Protein AF-G9XMT9-F1 (afdb_monomer)

Foldseek 3Di:
DPVVQVVVVHDDPCCVVDPPNQDDDDDLVVVCVVQVQWDPDFLPDPDCVVPVDSDTHNDDPVRRDNPDDDDDD

Mean predicted aligned error: 4.12 Å

Sequence (73 aa):
MCKDLIEAGENPVCVDACPMRALEWGDLEELKAKHGDSVQELPFLPAAAVTKPALLIQAKNNAKQNDFKAKEI

Secondary structure (DSSP, 8-state):
--HHHHHTTPPPHHHHT-TT-----S-HHHHHHHSTT-BS--TTSPPHHHH--S--B---GGGG-S-------

Organism: NCBI:txid537010

Nearest PDB structures (foldseek):
  6ydw-assembly1_Ab  TM=1.744E-01  e=3.018E+00  Sus scrofa

Radius of gyration: 14.72 Å; Cα contacts (8 Å, |Δi|>4): 57; chains: 1; bounding box: 35×27×37 Å

Structure (mmCIF, N/CA/C/O backbone):
data_AF-G9XMT9-F1
#
_entry.id   AF-G9XMT9-F1
#
loop_
_atom_site.group_PDB
_atom_site.id
_atom_site.type_symbol
_atom_site.label_atom_id
_atom_site.label_alt_id
_atom_site.label_comp_id
_atom_site.label_asym_id
_atom_site.label_entity_id
_atom_site.label_seq_id
_atom_site.pdbx_PDB_ins_code
_atom_site.Cartn_x
_atom_site.Cartn_y
_atom_site.Cartn_z
_atom_site.occupancy
_atom_site.B_iso_or_equiv
_atom_site.auth_seq_id
_atom_site.auth_comp_id
_atom_site.auth_asym_id
_atom_site.auth_atom_id
_atom_site.pdbx_PDB_model_num
ATOM 1 N N . MET A 1 1 ? -12.005 1.588 -0.759 1.00 76.56 1 MET A N 1
ATOM 2 C CA . MET A 1 1 ? -11.762 0.755 0.438 1.00 76.56 1 MET A CA 1
ATOM 3 C C . MET A 1 1 ? -13.064 0.511 1.157 1.00 76.56 1 MET A C 1
ATOM 5 O O . MET A 1 1 ? -13.915 1.377 1.037 1.00 76.56 1 MET A O 1
ATOM 9 N N . CYS A 1 2 ? -13.232 -0.655 1.793 1.00 94.31 2 CYS A N 1
ATOM 10 C CA . CYS A 1 2 ? -14.469 -1.140 2.427 1.00 94.31 2 CYS A CA 1
ATOM 11 C C . CYS A 1 2 ? -15.086 -0.109 3.385 1.00 94.31 2 CYS A C 1
ATOM 13 O O . CYS A 1 2 ? -14.838 -0.154 4.584 1.00 94.31 2 CYS A O 1
ATOM 15 N N . LYS A 1 3 ? -15.850 0.836 2.835 1.00 95.69 3 LYS A N 1
ATOM 16 C CA . LYS A 1 3 ? -16.265 2.055 3.528 1.00 95.69 3 LYS A CA 1
ATOM 17 C C . LYS A 1 3 ? -17.090 1.729 4.767 1.00 95.69 3 LYS A C 1
ATOM 19 O O . LYS A 1 3 ? -16.765 2.218 5.837 1.00 95.69 3 LYS A O 1
ATOM 24 N N . ASP A 1 4 ? -18.062 0.838 4.614 1.00 97.31 4 ASP A N 1
ATOM 25 C CA . ASP A 1 4 ? -18.988 0.462 5.682 1.00 97.31 4 ASP A CA 1
ATOM 26 C C . ASP A 1 4 ? -18.261 -0.159 6.888 1.00 97.31 4 ASP A C 1
ATOM 28 O O . ASP A 1 4 ? -18.581 0.151 8.030 1.00 97.31 4 ASP A O 1
ATOM 32 N N . LEU A 1 5 ? -17.234 -0.981 6.637 1.00 96.62 5 LEU A N 1
ATOM 33 C CA . LEU A 1 5 ? -16.416 -1.589 7.695 1.00 96.62 5 LEU A CA 1
ATOM 34 C C . LEU A 1 5 ? -15.552 -0.539 8.398 1.00 96.62 5 LEU A C 1
ATOM 36 O O . LEU A 1 5 ? -15.503 -0.490 9.622 1.00 96.62 5 LEU A O 1
ATOM 40 N N . ILE A 1 6 ? -14.924 0.350 7.626 1.00 95.50 6 ILE A N 1
ATOM 41 C CA . ILE A 1 6 ? -14.071 1.412 8.172 1.00 95.50 6 ILE A CA 1
ATOM 42 C C . ILE A 1 6 ? -14.891 2.385 9.027 1.00 95.50 6 ILE A C 1
ATOM 44 O O . ILE A 1 6 ? -14.443 2.783 10.099 1.00 95.50 6 ILE A O 1
ATOM 48 N N . GLU A 1 7 ? -16.095 2.755 8.587 1.00 95.94 7 GLU A N 1
ATOM 49 C CA . GLU A 1 7 ? -17.002 3.617 9.358 1.00 95.94 7 GLU A CA 1
ATOM 50 C C . GLU A 1 7 ? -17.491 2.942 10.650 1.00 95.94 7 GLU A C 1
ATOM 52 O O . GLU A 1 7 ? -17.747 3.632 11.636 1.00 95.94 7 GLU A O 1
ATOM 57 N N . ALA A 1 8 ? -17.554 1.608 10.680 1.00 96.31 8 ALA A N 1
ATOM 58 C CA . ALA A 1 8 ? -17.817 0.822 11.886 1.00 96.31 8 ALA A CA 1
ATOM 59 C C . ALA A 1 8 ? -16.578 0.629 12.789 1.00 96.31 8 ALA A C 1
ATOM 61 O O . ALA A 1 8 ? -16.690 0.036 13.861 1.00 96.31 8 ALA A O 1
ATOM 62 N N . GLY A 1 9 ? -15.406 1.140 12.392 1.00 94.88 9 GLY A N 1
ATOM 63 C CA . GLY A 1 9 ? -14.145 0.974 13.123 1.00 94.88 9 GLY A CA 1
ATOM 64 C C . GLY A 1 9 ? -13.463 -0.380 12.900 1.00 94.88 9 GLY A C 1
ATOM 65 O O . GLY A 1 9 ? -12.542 -0.728 13.638 1.00 94.88 9 GLY A O 1
ATOM 66 N N . GLU A 1 10 ? -13.903 -1.141 11.900 1.00 95.62 10 GLU A N 1
ATOM 67 C CA . GLU A 1 10 ? -13.306 -2.410 11.492 1.00 95.62 10 GLU A CA 1
ATOM 68 C C . GLU A 1 10 ? -12.261 -2.216 10.381 1.00 95.62 10 GLU A C 1
ATOM 70 O O . GLU A 1 10 ? -12.183 -1.181 9.708 1.00 95.62 10 GLU A O 1
ATOM 75 N N . ASN A 1 11 ? -11.444 -3.245 10.161 1.00 95.69 11 ASN A N 1
ATOM 76 C CA . ASN A 1 11 ? -10.490 -3.258 9.062 1.00 95.69 11 ASN A CA 1
ATOM 77 C C . ASN A 1 11 ? -11.176 -3.592 7.724 1.00 95.69 11 ASN A C 1
ATOM 79 O O . ASN A 1 11 ? -12.246 -4.199 7.669 1.00 95.69 11 ASN A O 1
ATOM 83 N N . PRO A 1 12 ? -10.539 -3.256 6.590 1.00 96.69 12 PRO A N 1
ATOM 84 C CA . PRO A 1 12 ? -10.958 -3.769 5.296 1.00 96.69 12 PRO A CA 1
ATOM 85 C C . PRO A 1 12 ? -10.884 -5.297 5.255 1.00 96.69 12 PRO A C 1
ATOM 87 O O . PRO A 1 12 ? -9.895 -5.889 5.686 1.00 96.69 12 PRO A O 1
ATOM 90 N N . VAL A 1 13 ? -11.859 -5.927 4.598 1.00 96.94 13 VAL A N 1
ATOM 91 C CA . VAL A 1 13 ? -11.953 -7.396 4.523 1.00 96.94 13 VAL A CA 1
ATOM 92 C C . VAL A 1 13 ? -10.683 -8.062 3.986 1.00 96.94 13 VAL A C 1
ATOM 94 O O . VAL A 1 13 ? -10.324 -9.146 4.420 1.00 96.94 13 VAL A O 1
ATOM 97 N N . CYS A 1 14 ? -9.965 -7.422 3.060 1.00 96.25 14 CYS A N 1
ATOM 98 C CA . CYS A 1 14 ? -8.717 -7.956 2.516 1.00 96.25 14 CYS A CA 1
ATOM 99 C C . CYS A 1 14 ? -7.563 -7.960 3.531 1.00 96.25 14 CYS A C 1
ATOM 101 O O . CYS A 1 14 ? -6.705 -8.836 3.443 1.00 96.25 14 CYS A O 1
ATOM 103 N N . VAL A 1 15 ? -7.547 -7.026 4.488 1.00 96.62 15 VAL A N 1
ATOM 104 C CA . VAL A 1 15 ? -6.567 -6.998 5.584 1.00 96.62 15 VAL A CA 1
ATOM 105 C C . VAL A 1 15 ? -6.844 -8.152 6.543 1.00 96.62 15 VAL A C 1
ATOM 107 O O . VAL A 1 15 ? -5.951 -8.965 6.779 1.00 96.62 15 VAL A O 1
ATOM 110 N N . ASP A 1 16 ? -8.090 -8.296 6.999 1.00 95.69 16 ASP A N 1
ATOM 111 C CA . ASP A 1 16 ? -8.463 -9.347 7.955 1.00 95.69 16 ASP A CA 1
ATOM 112 C C . ASP A 1 16 ? -8.416 -10.751 7.342 1.00 95.69 16 ASP A C 1
ATOM 114 O O . ASP A 1 16 ? -8.027 -11.717 7.997 1.00 95.69 16 ASP A O 1
ATOM 118 N N . ALA A 1 17 ? -8.761 -10.879 6.059 1.00 97.00 17 ALA A N 1
ATOM 119 C CA . ALA A 1 17 ? -8.723 -12.156 5.359 1.00 97.00 17 ALA A CA 1
ATOM 120 C C . ALA A 1 17 ? -7.300 -12.615 5.010 1.00 97.00 17 ALA A C 1
ATOM 122 O O . ALA A 1 17 ? -7.136 -13.760 4.597 1.00 97.00 17 ALA A O 1
ATOM 123 N N . CYS A 1 18 ? -6.275 -11.760 5.117 1.00 96.44 18 CYS A N 1
ATOM 124 C CA . CYS A 1 18 ? -4.918 -12.113 4.708 1.00 96.44 18 CYS A CA 1
ATOM 125 C C . CYS A 1 18 ? -4.281 -13.099 5.707 1.00 96.44 18 CYS A C 1
ATOM 127 O O . CYS A 1 18 ? -3.809 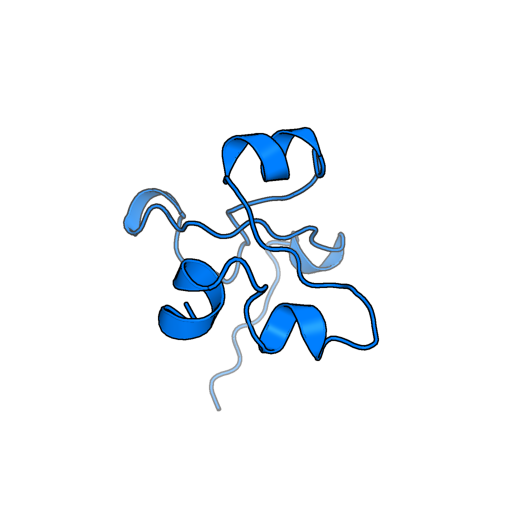-12.676 6.766 1.00 96.44 18 CYS A O 1
ATOM 129 N N . PRO A 1 19 ? -4.127 -14.398 5.369 1.00 96.50 19 PRO A N 1
ATOM 130 C CA . PRO A 1 19 ? -3.582 -15.373 6.318 1.00 96.50 19 PRO A CA 1
ATOM 131 C C . PRO A 1 19 ? -2.102 -15.106 6.631 1.00 96.50 19 PRO A C 1
ATOM 133 O O . PRO A 1 19 ? -1.605 -15.448 7.701 1.00 96.50 19 PRO A O 1
ATOM 136 N N . MET A 1 20 ? -1.395 -14.465 5.697 1.00 96.69 20 MET A N 1
ATOM 137 C CA . MET A 1 20 ? 0.020 -14.125 5.826 1.00 96.69 20 MET A CA 1
ATOM 138 C C . MET A 1 20 ? 0.257 -12.827 6.602 1.00 96.69 20 MET A C 1
ATOM 140 O O . MET A 1 20 ? 1.411 -12.517 6.891 1.00 96.69 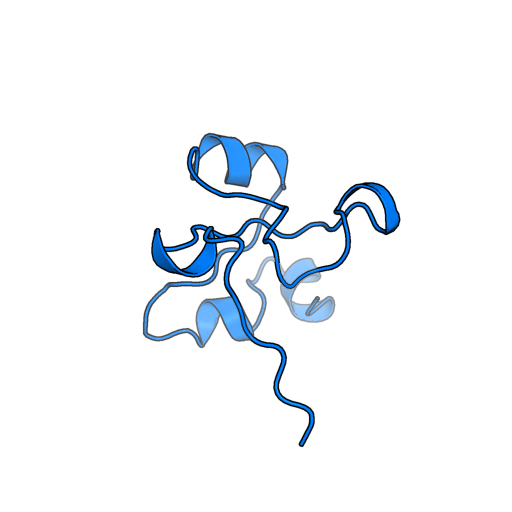20 MET A O 1
ATOM 144 N N . ARG A 1 21 ? -0.802 -12.065 6.925 1.00 93.00 21 ARG A N 1
ATOM 145 C CA . ARG A 1 21 ? -0.711 -10.728 7.539 1.00 93.00 21 ARG A CA 1
ATOM 146 C C . ARG A 1 21 ? 0.212 -9.787 6.753 1.00 93.00 21 ARG A C 1
ATOM 148 O O . ARG A 1 21 ? 1.017 -9.061 7.323 1.00 93.00 21 ARG A O 1
ATOM 155 N N . ALA A 1 22 ? 0.129 -9.863 5.424 1.00 95.00 22 ALA A N 1
ATOM 156 C CA . ALA A 1 22 ? 0.960 -9.089 4.502 1.00 95.00 22 ALA A CA 1
ATOM 157 C C . ALA A 1 22 ? 0.352 -7.725 4.138 1.00 95.00 22 ALA A C 1
ATOM 159 O O . ALA A 1 22 ? 1.020 -6.910 3.508 1.00 95.00 22 ALA A O 1
ATOM 160 N N . LEU A 1 23 ? -0.916 -7.502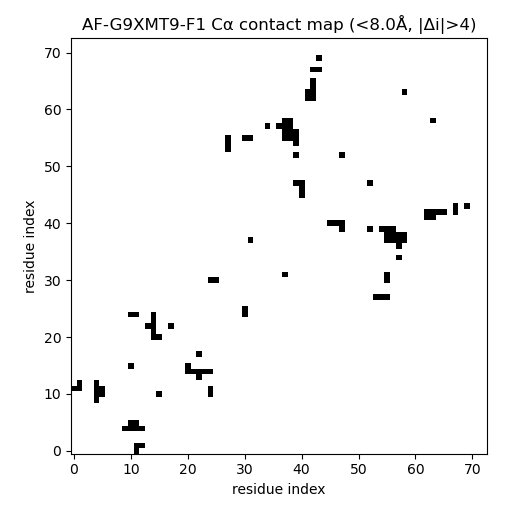 4.486 1.00 95.56 23 LEU A N 1
ATOM 161 C CA . LEU A 1 23 ? -1.652 -6.275 4.208 1.00 95.56 23 LEU A CA 1
ATOM 162 C C . LEU A 1 23 ? -1.921 -5.549 5.523 1.00 95.56 2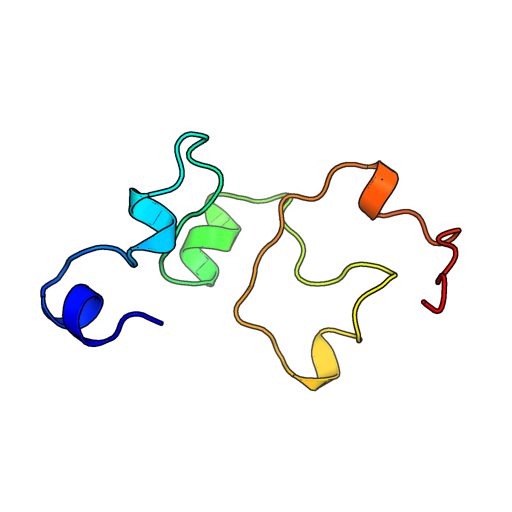3 LEU A C 1
ATOM 164 O O . LEU A 1 23 ? -2.267 -6.184 6.517 1.00 95.56 23 LEU A O 1
ATOM 168 N N . GLU A 1 24 ? -1.782 -4.229 5.509 1.00 95.12 24 GLU A N 1
ATOM 169 C CA . GLU A 1 24 ? -2.085 -3.354 6.638 1.00 95.12 24 GLU A CA 1
ATOM 170 C C . GLU A 1 24 ? -2.813 -2.107 6.123 1.00 95.12 24 GLU A C 1
ATOM 172 O O . GLU A 1 24 ? -2.560 -1.654 5.004 1.00 95.12 24 GLU A O 1
ATOM 177 N N . TRP A 1 25 ? -3.733 -1.574 6.928 1.00 94.94 25 TRP A N 1
ATOM 178 C CA . TRP A 1 25 ? -4.475 -0.352 6.631 1.00 94.94 25 TRP A CA 1
ATOM 179 C C . TRP A 1 25 ? -4.282 0.681 7.738 1.00 94.94 25 TRP A C 1
ATOM 181 O O . TRP A 1 25 ? -4.219 0.321 8.909 1.00 94.94 25 TRP A O 1
ATOM 191 N N . GLY A 1 26 ? -4.197 1.954 7.359 1.00 94.12 26 GLY A N 1
ATOM 192 C CA . GLY A 1 26 ? -3.972 3.064 8.276 1.00 94.12 26 GLY A CA 1
ATOM 193 C C . GLY A 1 26 ? -3.585 4.341 7.538 1.00 94.12 26 GLY A C 1
ATOM 194 O O . GLY A 1 26 ? -3.638 4.399 6.305 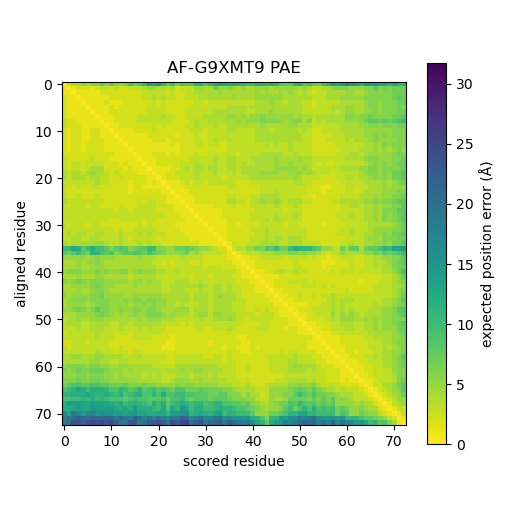1.00 94.12 26 GLY A O 1
ATOM 195 N N . ASP A 1 27 ? -3.192 5.356 8.305 1.00 94.12 27 ASP A N 1
ATOM 196 C CA . ASP A 1 27 ? -2.650 6.595 7.756 1.00 94.12 27 ASP A CA 1
ATOM 197 C C . ASP A 1 27 ? -1.321 6.346 7.025 1.00 94.12 27 ASP A C 1
ATOM 199 O O . ASP A 1 27 ? -0.492 5.535 7.442 1.00 94.12 27 ASP A O 1
ATOM 203 N N . LEU A 1 28 ? -1.115 7.041 5.906 1.00 92.94 28 LEU A N 1
ATOM 204 C CA . LEU A 1 28 ? 0.034 6.803 5.038 1.00 92.94 28 LEU A CA 1
ATOM 205 C C . LEU A 1 28 ? 1.363 7.168 5.712 1.00 92.94 28 LEU A C 1
ATOM 207 O O . LEU A 1 28 ? 2.350 6.456 5.522 1.00 92.94 28 LEU A O 1
ATOM 211 N N . GLU A 1 29 ? 1.400 8.250 6.490 1.00 93.06 29 GLU A N 1
ATOM 212 C CA . GLU A 1 29 ? 2.616 8.700 7.168 1.00 93.06 29 GLU A CA 1
ATOM 213 C C . GLU A 1 29 ? 2.940 7.792 8.358 1.00 93.06 29 GLU A C 1
ATOM 215 O O . GLU A 1 29 ? 4.100 7.423 8.557 1.00 93.06 29 GLU A O 1
ATOM 220 N N . GLU A 1 30 ? 1.918 7.342 9.091 1.00 95.00 30 GLU A N 1
ATOM 221 C CA . GLU A 1 30 ? 2.081 6.346 10.156 1.00 95.00 30 GLU A CA 1
ATOM 222 C C . GLU A 1 30 ? 2.605 5.013 9.607 1.00 95.00 30 GLU A C 1
ATOM 224 O O . GLU A 1 30 ? 3.571 4.448 10.132 1.00 95.00 30 GLU A O 1
ATOM 229 N N . LEU A 1 31 ? 2.021 4.527 8.508 1.00 94.50 31 LEU A N 1
ATOM 230 C CA . LEU A 1 31 ? 2.465 3.299 7.850 1.00 94.50 31 LEU A CA 1
ATOM 231 C C . LEU A 1 31 ? 3.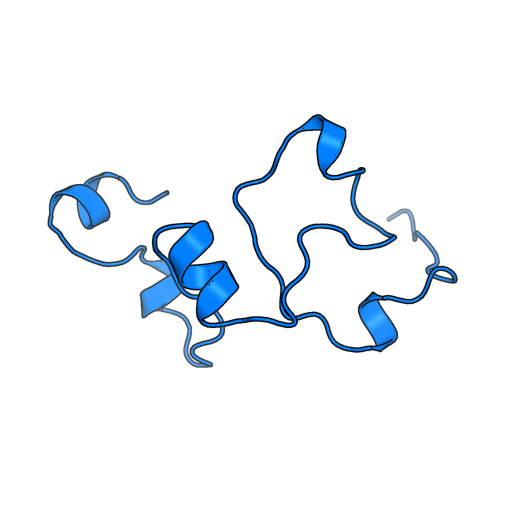888 3.430 7.311 1.00 94.50 31 LEU A C 1
ATOM 233 O O . LEU A 1 31 ? 4.672 2.491 7.430 1.00 94.50 31 LEU A O 1
ATOM 237 N N . LYS A 1 32 ? 4.255 4.589 6.760 1.00 93.00 32 LYS A N 1
ATOM 238 C CA . LYS A 1 32 ? 5.616 4.852 6.283 1.00 93.00 32 LYS A CA 1
ATOM 239 C C . LYS A 1 32 ? 6.627 4.869 7.427 1.00 93.00 32 LYS A C 1
ATOM 241 O O . LYS A 1 32 ? 7.714 4.318 7.280 1.00 93.00 32 LYS A O 1
ATOM 246 N N . ALA A 1 33 ? 6.266 5.453 8.570 1.00 94.25 33 ALA A N 1
ATOM 247 C CA . ALA A 1 33 ? 7.098 5.438 9.769 1.00 94.25 33 ALA A CA 1
ATOM 248 C C . ALA A 1 33 ? 7.274 4.016 10.328 1.00 94.25 33 ALA A C 1
ATOM 250 O O . ALA A 1 33 ? 8.371 3.645 10.747 1.00 94.25 33 ALA A O 1
ATOM 251 N N . LYS A 1 34 ? 6.213 3.200 10.296 1.00 94.44 34 LYS A N 1
ATOM 252 C CA . LYS A 1 34 ? 6.237 1.801 10.744 1.00 94.44 34 LYS A CA 1
ATOM 253 C C . LYS A 1 34 ? 7.014 0.884 9.793 1.00 94.44 34 LYS A C 1
ATOM 255 O O . LYS A 1 34 ? 7.720 -0.015 10.246 1.00 94.44 34 LYS A O 1
ATOM 260 N N . HIS A 1 35 ? 6.906 1.118 8.486 1.00 92.44 35 HIS A N 1
ATOM 261 C CA . HIS A 1 35 ? 7.455 0.276 7.419 1.00 92.44 35 HIS A CA 1
ATOM 262 C C . HIS A 1 35 ? 8.483 1.045 6.583 1.00 92.44 35 HIS A C 1
ATOM 264 O O . HIS A 1 35 ? 8.281 1.284 5.393 1.00 92.44 35 HIS A O 1
ATOM 270 N N . GLY A 1 36 ? 9.598 1.436 7.204 1.00 83.75 36 GLY A N 1
ATOM 271 C CA . GLY A 1 36 ? 10.554 2.400 6.633 1.00 83.75 36 GLY A CA 1
ATOM 272 C C . GLY A 1 36 ? 11.138 2.056 5.252 1.00 83.75 36 GLY A C 1
ATOM 273 O O . GLY A 1 36 ? 11.364 2.958 4.453 1.00 83.75 36 GLY A O 1
ATOM 274 N N . ASP A 1 37 ? 11.328 0.773 4.931 1.00 88.38 37 ASP A N 1
ATOM 275 C CA . ASP A 1 37 ? 11.872 0.331 3.630 1.00 88.38 37 ASP A CA 1
ATOM 276 C C . ASP A 1 37 ? 10.807 0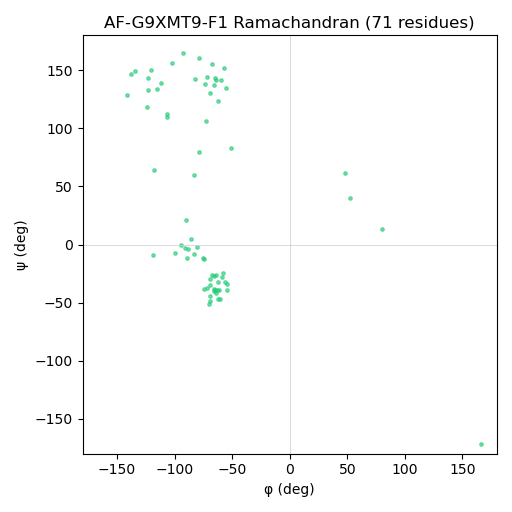.182 2.526 1.00 88.38 37 ASP A C 1
ATOM 278 O O . ASP A 1 37 ? 11.093 -0.321 1.429 1.00 88.38 37 ASP A O 1
ATOM 282 N N . SER A 1 38 ? 9.559 0.552 2.815 1.00 93.75 38 SER A N 1
ATOM 283 C CA . SER A 1 38 ? 8.475 0.498 1.841 1.00 93.75 38 SER A CA 1
ATOM 284 C C . SER A 1 38 ? 8.616 1.589 0.777 1.00 93.75 38 SER A C 1
ATOM 286 O O . SER A 1 38 ? 9.075 2.702 1.029 1.00 93.75 38 SER A O 1
ATOM 288 N N . VAL A 1 39 ? 8.228 1.253 -0.451 1.00 93.12 39 VAL A N 1
ATOM 289 C CA . VAL A 1 39 ? 8.321 2.139 -1.614 1.00 93.12 39 VAL A CA 1
ATOM 290 C C . VAL A 1 39 ? 6.944 2.371 -2.223 1.00 93.12 39 VAL A C 1
ATOM 292 O O . VAL A 1 39 ? 6.076 1.501 -2.158 1.00 93.12 39 VAL A O 1
ATOM 295 N N . GLN A 1 40 ? 6.758 3.539 -2.835 1.00 93.19 40 GLN A N 1
ATOM 296 C CA . GLN A 1 40 ? 5.577 3.857 -3.653 1.00 93.19 40 GLN A CA 1
ATOM 297 C C . GLN A 1 40 ? 5.854 3.712 -5.155 1.00 93.19 40 GLN A C 1
ATOM 299 O O . GLN A 1 40 ? 4.940 3.811 -5.968 1.00 93.19 40 GLN A O 1
ATOM 304 N N . GLU A 1 41 ? 7.115 3.477 -5.525 1.00 93.06 41 GLU A N 1
ATOM 305 C CA . GLU A 1 41 ? 7.561 3.346 -6.908 1.00 93.06 41 GLU A CA 1
ATOM 306 C C . GLU A 1 41 ? 8.241 2.001 -7.122 1.00 93.06 41 GLU A C 1
ATOM 308 O O . GLU A 1 41 ? 9.099 1.581 -6.342 1.00 93.06 41 GLU A O 1
ATOM 313 N N . LEU A 1 42 ? 7.849 1.338 -8.208 1.00 93.38 42 LEU A N 1
ATOM 314 C CA . LEU A 1 42 ? 8.486 0.132 -8.714 1.00 93.38 42 LEU A CA 1
ATOM 315 C C . LEU A 1 42 ? 8.676 0.264 -10.229 1.00 93.38 42 LEU A C 1
ATOM 317 O O . LEU A 1 42 ? 7.835 0.884 -10.877 1.00 93.38 42 LEU A O 1
ATOM 321 N N . PRO A 1 43 ? 9.726 -0.342 -10.813 1.00 92.50 43 PRO A N 1
ATOM 322 C CA . PRO A 1 43 ? 10.103 -0.130 -12.216 1.00 92.50 43 PRO A CA 1
ATOM 323 C C . PRO A 1 43 ? 9.012 -0.477 -13.237 1.00 92.50 43 PRO A C 1
ATOM 325 O O . PRO A 1 43 ? 8.971 0.091 -14.322 1.00 92.50 43 PRO A O 1
ATOM 328 N N . PHE A 1 44 ? 8.128 -1.413 -12.888 1.00 90.38 44 PHE A N 1
ATOM 329 C CA . PHE A 1 44 ? 7.042 -1.897 -13.741 1.00 90.38 44 PHE A CA 1
ATOM 330 C C . PHE A 1 44 ? 5.703 -1.174 -13.513 1.00 90.38 44 PHE A C 1
ATOM 332 O O . PHE A 1 44 ? 4.713 -1.507 -14.162 1.00 90.38 44 PHE A O 1
ATOM 339 N N . LEU A 1 45 ? 5.648 -0.218 -12.581 1.00 91.25 45 LEU A N 1
ATOM 340 C CA . LEU A 1 45 ? 4.482 0.629 -12.338 1.00 91.25 45 LEU A CA 1
ATOM 341 C C . LEU A 1 45 ? 4.699 2.019 -12.959 1.00 91.25 45 LEU A C 1
ATOM 343 O O . LEU A 1 45 ? 5.841 2.450 -13.125 1.00 91.25 45 LEU A O 1
ATOM 347 N N . PRO A 1 46 ? 3.623 2.759 -13.281 1.00 90.44 46 PRO A N 1
ATOM 348 C CA . PRO A 1 46 ? 3.736 4.173 -13.621 1.00 90.44 46 PRO A CA 1
ATOM 349 C C . PRO A 1 46 ? 4.393 4.972 -12.487 1.00 90.44 46 PRO A C 1
ATOM 351 O O . PRO A 1 46 ? 4.246 4.628 -11.314 1.00 90.44 46 PRO A O 1
ATOM 354 N N . ALA A 1 47 ? 5.070 6.071 -12.833 1.00 91.81 47 ALA A N 1
ATOM 355 C CA . ALA A 1 47 ? 5.689 6.960 -11.850 1.00 91.81 47 ALA A CA 1
ATOM 356 C C . ALA A 1 47 ? 4.659 7.449 -10.815 1.00 91.81 47 ALA A C 1
ATOM 358 O O . ALA A 1 47 ? 3.565 7.892 -11.183 1.00 91.81 47 ALA A O 1
ATOM 359 N N . ALA A 1 48 ? 5.014 7.431 -9.525 1.00 92.88 48 ALA A N 1
ATOM 360 C CA . ALA A 1 48 ? 4.075 7.764 -8.452 1.00 92.88 48 ALA A CA 1
ATOM 361 C C . ALA A 1 48 ? 3.608 9.222 -8.534 1.00 92.88 48 ALA A C 1
ATOM 363 O O . ALA A 1 48 ? 2.487 9.537 -8.139 1.00 92.88 48 ALA A O 1
ATOM 364 N N . ALA A 1 49 ? 4.419 10.110 -9.115 1.00 93.69 49 ALA A N 1
ATOM 365 C CA . ALA A 1 49 ? 4.062 11.508 -9.348 1.00 93.69 49 ALA A CA 1
ATOM 366 C C . ALA A 1 49 ? 2.794 11.696 -10.209 1.00 93.69 49 ALA A C 1
ATOM 368 O O . ALA A 1 49 ? 2.139 12.732 -10.090 1.00 93.69 49 ALA A O 1
AT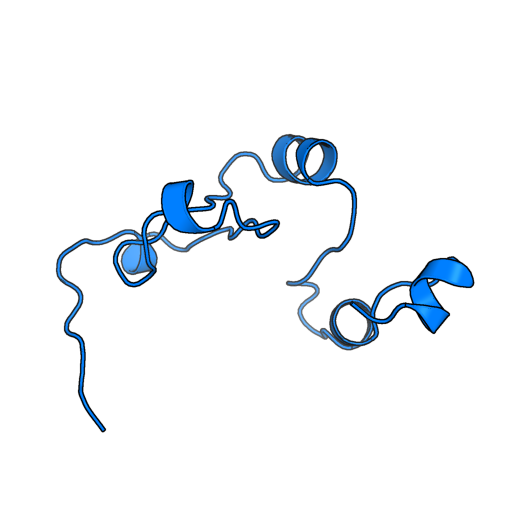OM 369 N N . VAL A 1 50 ? 2.436 10.713 -11.047 1.00 94.44 50 VAL A N 1
ATOM 370 C CA . VAL A 1 50 ? 1.272 10.790 -11.945 1.00 94.44 50 VAL A CA 1
ATOM 371 C C . VAL A 1 50 ? -0.038 10.742 -11.159 1.00 94.44 50 VAL A C 1
ATOM 373 O O . VAL A 1 50 ? -0.918 11.569 -11.385 1.00 94.44 50 VAL A O 1
ATOM 376 N N . THR A 1 51 ? -0.175 9.791 -10.231 1.00 93.19 51 THR A N 1
ATOM 377 C CA . THR A 1 51 ? -1.444 9.534 -9.523 1.00 93.19 51 THR A CA 1
ATOM 378 C C . THR A 1 51 ? -1.368 9.726 -8.015 1.00 93.19 51 THR A C 1
ATOM 380 O O . THR A 1 51 ? -2.407 9.689 -7.365 1.00 93.19 51 THR A O 1
ATOM 383 N N . LYS A 1 52 ? -0.169 9.925 -7.455 1.00 93.38 52 LYS A N 1
ATOM 384 C CA . LYS A 1 52 ? 0.097 10.059 -6.013 1.00 93.38 52 LYS A CA 1
ATOM 385 C C . LYS A 1 52 ? -0.596 8.946 -5.206 1.00 93.38 52 LYS A C 1
ATOM 387 O O . LYS A 1 52 ? -1.504 9.230 -4.424 1.00 93.38 52 LYS A O 1
ATOM 392 N N . PRO A 1 53 ? -0.241 7.669 -5.450 1.00 94.00 53 PRO A N 1
ATOM 393 C CA . PRO A 1 53 ? -0.965 6.537 -4.886 1.00 94.00 53 PRO A CA 1
ATOM 394 C C . PRO A 1 53 ? -0.831 6.476 -3.359 1.00 94.00 53 PRO A C 1
ATOM 396 O O . PRO A 1 53 ? 0.261 6.598 -2.811 1.00 94.00 53 PRO A O 1
ATOM 399 N N . ALA A 1 54 ? -1.936 6.186 -2.673 1.00 94.31 54 ALA A N 1
ATOM 400 C CA . ALA A 1 54 ? -1.944 5.851 -1.248 1.00 94.31 54 ALA A CA 1
ATOM 401 C C . ALA A 1 54 ? -1.615 4.358 -1.043 1.00 94.31 54 ALA A C 1
ATOM 403 O O . ALA A 1 54 ? -2.441 3.584 -0.564 1.00 94.31 54 ALA A O 1
ATOM 404 N N . LEU A 1 55 ? -0.430 3.934 -1.495 1.00 94.19 55 LEU A N 1
ATOM 405 C CA . LEU A 1 55 ? 0.030 2.545 -1.442 1.00 94.19 55 LEU A CA 1
ATOM 406 C C . LEU A 1 55 ? 1.519 2.494 -1.104 1.00 94.19 55 LEU A C 1
ATOM 408 O O . LEU A 1 55 ? 2.326 3.108 -1.793 1.00 94.19 55 LEU A O 1
ATOM 412 N N . LEU A 1 56 ? 1.876 1.703 -0.095 1.00 95.56 56 LEU A N 1
ATOM 413 C CA . LEU A 1 56 ? 3.255 1.405 0.282 1.00 95.56 56 LEU A CA 1
ATOM 414 C C . LEU A 1 56 ? 3.528 -0.084 0.074 1.00 95.56 56 LEU A C 1
ATOM 416 O O . LEU A 1 56 ? 2.734 -0.931 0.477 1.00 95.56 56 LEU A O 1
ATOM 420 N N . ILE A 1 57 ? 4.658 -0.407 -0.554 1.00 95.62 57 ILE A N 1
ATOM 421 C CA . ILE A 1 57 ? 5.032 -1.783 -0.883 1.00 95.62 57 ILE A CA 1
ATOM 422 C C . ILE A 1 57 ? 6.398 -2.089 -0.279 1.00 95.62 57 ILE A C 1
ATOM 424 O O . ILE A 1 57 ? 7.408 -1.508 -0.675 1.00 95.62 57 ILE A O 1
ATOM 428 N N . GLN A 1 58 ? 6.465 -3.061 0.633 1.00 94.69 58 GLN A N 1
ATOM 429 C CA . GLN A 1 58 ? 7.741 -3.615 1.088 1.00 94.69 58 GLN A CA 1
ATOM 430 C C . GLN A 1 58 ? 8.275 -4.616 0.052 1.00 94.69 58 GLN A C 1
ATOM 432 O O . GLN A 1 58 ? 8.128 -5.836 0.163 1.00 94.69 58 GLN A O 1
ATOM 437 N N . ALA A 1 59 ? 8.869 -4.078 -1.009 1.00 94.00 59 ALA A N 1
ATOM 438 C CA . ALA A 1 59 ? 9.314 -4.858 -2.152 1.00 94.00 59 ALA A CA 1
ATOM 439 C C . ALA A 1 59 ? 10.571 -5.688 -1.847 1.00 94.00 59 ALA A C 1
ATOM 441 O O . ALA A 1 59 ? 11.539 -5.207 -1.253 1.00 94.00 59 ALA A O 1
ATOM 442 N N . LYS A 1 60 ? 10.589 -6.936 -2.330 1.00 93.12 60 LYS A N 1
ATOM 443 C CA . LYS A 1 60 ? 11.811 -7.751 -2.384 1.00 93.12 60 LYS A CA 1
ATOM 444 C C . LYS A 1 60 ? 12.793 -7.161 -3.399 1.00 93.12 60 LYS A C 1
ATOM 446 O O . LYS A 1 60 ? 12.377 -6.518 -4.358 1.00 93.12 60 LYS A O 1
ATOM 451 N N . ASN A 1 61 ? 14.085 -7.439 -3.229 1.00 91.94 61 ASN A N 1
ATOM 452 C CA . ASN A 1 61 ? 15.148 -6.870 -4.068 1.00 91.94 61 ASN A CA 1
ATOM 453 C C . ASN A 1 61 ? 14.929 -7.100 -5.571 1.00 91.94 61 ASN A C 1
ATOM 455 O O . ASN A 1 61 ? 15.131 -6.179 -6.355 1.00 91.94 61 ASN A O 1
ATOM 459 N N . ASN A 1 62 ? 14.432 -8.275 -5.965 1.00 91.94 62 ASN A N 1
ATOM 460 C CA . ASN A 1 62 ? 14.167 -8.592 -7.372 1.00 91.94 62 ASN A CA 1
ATOM 461 C C . ASN A 1 62 ? 13.111 -7.666 -7.999 1.00 91.94 62 ASN A C 1
ATOM 463 O O . ASN A 1 62 ? 13.194 -7.347 -9.176 1.00 91.94 62 AS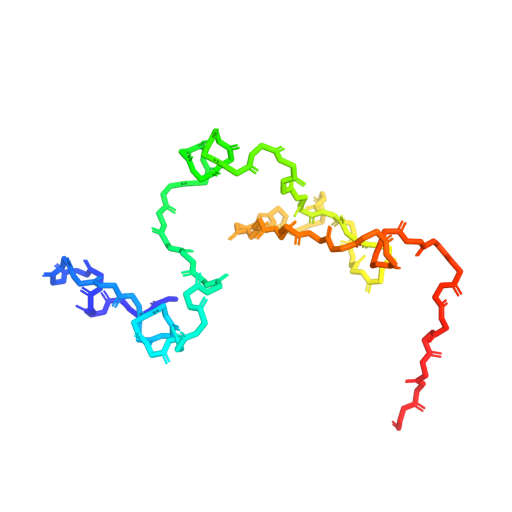N A O 1
ATOM 467 N N . ALA A 1 63 ? 12.136 -7.191 -7.218 1.00 91.50 63 ALA A N 1
ATOM 468 C CA . ALA A 1 63 ? 11.102 -6.284 -7.714 1.00 91.50 63 ALA A CA 1
ATOM 469 C C . ALA A 1 63 ? 11.611 -4.845 -7.922 1.00 91.50 63 ALA A C 1
ATOM 471 O O . ALA A 1 63 ? 10.909 -4.041 -8.526 1.00 91.50 63 ALA A O 1
ATOM 472 N N . LYS A 1 64 ? 12.813 -4.514 -7.428 1.00 90.56 64 LYS A N 1
ATOM 473 C CA . LYS A 1 64 ? 13.449 -3.196 -7.587 1.00 90.56 64 LYS A CA 1
ATOM 474 C C . LYS A 1 64 ? 14.346 -3.114 -8.833 1.00 90.56 64 LYS A C 1
ATOM 476 O O . LYS A 1 64 ? 14.931 -2.066 -9.080 1.00 90.56 64 LYS A O 1
ATOM 481 N N . GLN A 1 65 ? 14.507 -4.206 -9.584 1.00 90.75 65 GLN A N 1
ATOM 482 C CA . GLN A 1 65 ? 15.404 -4.253 -10.740 1.00 90.75 65 GLN A CA 1
ATOM 483 C C . GLN A 1 65 ? 14.750 -3.665 -12.000 1.00 90.75 65 GLN A C 1
ATOM 485 O O . GLN A 1 65 ? 13.562 -3.856 -12.252 1.00 90.75 65 GLN A O 1
ATOM 490 N N . ASN A 1 66 ? 15.545 -2.961 -12.809 1.00 87.31 66 ASN A N 1
ATOM 491 C CA . ASN A 1 66 ? 15.082 -2.274 -14.022 1.00 87.31 66 ASN A CA 1
ATOM 492 C C . ASN A 1 66 ? 15.098 -3.160 -15.282 1.00 87.31 66 ASN A C 1
ATOM 494 O O . ASN A 1 66 ? 14.683 -2.713 -16.344 1.00 87.31 66 ASN A O 1
ATOM 498 N N . ASP A 1 67 ? 15.579 -4.399 -15.189 1.00 89.81 67 ASP A N 1
ATOM 499 C CA . ASP A 1 67 ? 15.698 -5.357 -16.296 1.00 89.81 67 ASP A CA 1
ATOM 500 C C . ASP A 1 67 ? 14.451 -6.247 -16.468 1.00 89.81 67 ASP A C 1
ATOM 502 O O . ASP A 1 67 ? 14.511 -7.322 -17.075 1.00 89.81 67 ASP A O 1
ATOM 506 N N . PHE A 1 68 ? 13.300 -5.801 -15.956 1.00 86.75 68 PHE A N 1
ATOM 507 C CA . PHE A 1 68 ? 12.045 -6.528 -16.097 1.00 86.75 68 PHE A CA 1
ATOM 508 C C . PHE A 1 68 ? 11.612 -6.608 -17.569 1.00 86.75 68 PHE A C 1
ATOM 510 O O . PHE A 1 68 ? 11.761 -5.669 -18.351 1.00 86.75 68 PHE A O 1
ATOM 517 N N . LYS A 1 69 ? 11.034 -7.749 -17.954 1.00 86.25 69 LYS A N 1
ATOM 518 C CA . LYS A 1 69 ? 10.461 -7.951 -19.288 1.00 86.25 69 LYS A CA 1
ATOM 519 C C . LYS A 1 69 ? 8.947 -7.933 -19.179 1.00 86.25 69 LYS A C 1
ATOM 521 O O . LYS A 1 69 ? 8.361 -8.872 -18.641 1.00 86.25 69 LYS A O 1
ATOM 526 N N . ALA A 1 70 ? 8.322 -6.880 -19.697 1.00 83.69 70 ALA A N 1
ATOM 527 C CA . ALA A 1 70 ? 6.884 -6.883 -19.911 1.00 83.69 70 ALA A CA 1
ATOM 528 C C . ALA A 1 70 ? 6.548 -7.990 -20.920 1.00 83.69 70 ALA A C 1
ATOM 530 O O . ALA A 1 70 ? 7.113 -8.042 -22.012 1.00 83.69 70 ALA A O 1
ATOM 531 N N . LYS A 1 71 ? 5.669 -8.907 -20.525 1.00 84.75 71 LYS A N 1
ATOM 532 C CA . LYS A 1 71 ? 5.134 -9.934 -21.411 1.00 84.75 71 LYS A CA 1
ATOM 533 C C . LYS A 1 71 ? 3.695 -9.557 -21.718 1.00 84.75 71 LYS A C 1
ATOM 535 O O . LYS A 1 71 ? 2.863 -9.585 -20.817 1.00 84.75 71 LYS A O 1
ATOM 540 N N . GLU A 1 72 ? 3.425 -9.197 -22.964 1.00 80.75 72 GLU A N 1
ATOM 541 C CA . GLU A 1 72 ? 2.053 -9.070 -23.447 1.00 80.75 72 GLU A CA 1
ATOM 542 C C . GLU A 1 72 ? 1.446 -10.481 -23.528 1.00 80.75 72 GLU A C 1
ATOM 544 O O . GLU A 1 72 ? 2.103 -11.422 -23.992 1.00 80.75 72 GLU A O 1
ATOM 549 N N . ILE A 1 73 ? 0.249 -10.638 -22.960 1.00 65.62 73 ILE A N 1
ATOM 550 C CA . ILE A 1 73 ? -0.545 -11.876 -22.958 1.00 65.62 73 ILE A CA 1
ATOM 551 C C . ILE A 1 73 ? -1.667 -11.708 -23.970 1.00 65.62 73 ILE A C 1
ATOM 553 O O . ILE A 1 73 ? -2.314 -10.638 -23.924 1.00 65.62 73 ILE A O 1
#

Solvent-accessible surface area (backbone atoms only — not comparable to full-atom values): 4922 Å² total; per-residue (Å²): 124,53,54,72,38,46,76,71,74,43,70,40,66,70,39,76,65,34,90,80,63,83,51,84,87,77,58,70,67,61,48,43,69,74,41,70,83,39,36,67,67,44,71,92,51,76,66,38,86,79,74,63,68,98,55,76,40,79,67,57,76,78,61,67,46,84,83,71,78,88,76,91,128

pLDDT: mean 92.53, std 5.01, range [65.62, 97.31]